Protein AF-A0A3D2TIE6-F1 (afdb_monomer)

Secondary structure (DSSP, 8-state):
-EEEESSS-EEEEEEETTEEEEEEE--S-TT--S--EEEEEEE-TTSS-EEEEEEEB--SSHHHHHHHHHHHHHHHHHTT-S--HHHHHHHHHHHHHHHTTT--B-

Mean predicted aligned error: 5.92 Å

Nearest PDB structures (foldseek):
  3ke6-assembly3_B-2  TM=7.376E-01  e=3.553E+00  Mycobacterium tuberculosis
  3ke6-assembly3_A  TM=7.541E-01  e=7.681E+00  Mycobacterium tuberculosis

Structure (mmCIF, N/CA/C/O backbone):
data_AF-A0A3D2TIE6-F1
#
_entry.id   AF-A0A3D2TIE6-F1
#
loop_
_atom_site.group_PDB
_atom_site.id
_atom_site.type_symbol
_atom_site.label_atom_id
_atom_site.label_alt_id
_atom_site.label_comp_id
_atom_site.label_asym_id
_atom_site.label_entity_id
_atom_site.label_seq_id
_atom_site.pdbx_PDB_ins_code
_atom_site.Cartn_x
_atom_site.Cartn_y
_atom_site.Cartn_z
_atom_site.occupancy
_atom_site.B_iso_or_equiv
_atom_site.auth_seq_id
_atom_site.auth_comp_id
_atom_site.auth_asym_id
_atom_site.auth_atom_id
_atom_site.pdbx_PDB_model_num
ATOM 1 N N . MET A 1 1 ? 0.376 -6.108 12.550 1.00 58.25 1 MET A N 1
ATOM 2 C CA . MET A 1 1 ? 0.693 -5.162 11.459 1.00 58.25 1 MET A CA 1
ATOM 3 C C . MET A 1 1 ? 1.380 -5.962 10.380 1.00 58.25 1 MET A C 1
ATOM 5 O O . MET A 1 1 ? 2.416 -6.547 10.666 1.00 58.25 1 MET A O 1
ATOM 9 N N . GLU A 1 2 ? 0.793 -6.027 9.194 1.00 62.34 2 GLU A N 1
ATOM 10 C CA . GLU A 1 2 ? 1.284 -6.867 8.106 1.00 62.34 2 GLU A CA 1
ATOM 11 C C . GLU A 1 2 ? 1.482 -5.981 6.872 1.00 62.34 2 GLU A C 1
ATOM 13 O O . GLU A 1 2 ? 0.553 -5.363 6.367 1.00 62.34 2 GLU A O 1
ATOM 18 N N . VAL A 1 3 ? 2.729 -5.815 6.432 1.00 58.56 3 VAL A N 1
ATOM 19 C CA . VAL A 1 3 ? 3.049 -4.962 5.280 1.00 58.56 3 VAL A CA 1
ATOM 20 C C . VAL A 1 3 ? 3.669 -5.821 4.205 1.00 58.56 3 VAL A C 1
ATOM 22 O O . VAL A 1 3 ? 4.798 -6.293 4.372 1.00 58.56 3 VAL A O 1
ATOM 25 N N . TRP A 1 4 ? 2.951 -5.981 3.102 1.00 65.31 4 TRP A N 1
ATOM 26 C CA . TRP A 1 4 ? 3.354 -6.795 1.969 1.00 65.31 4 TRP A CA 1
ATOM 27 C C . TRP A 1 4 ? 3.558 -5.909 0.730 1.00 65.31 4 TRP A C 1
ATOM 29 O O . TRP A 1 4 ? 3.200 -4.735 0.716 1.00 65.31 4 TRP A O 1
ATOM 39 N N . GLY A 1 5 ? 4.266 -6.428 -0.265 1.00 60.62 5 GLY A N 1
ATOM 40 C CA . GLY A 1 5 ? 4.637 -5.685 -1.471 1.00 60.62 5 GLY A CA 1
ATOM 41 C C . GLY A 1 5 ? 6.002 -6.110 -2.002 1.00 60.62 5 GLY A C 1
ATOM 42 O O . GLY A 1 5 ? 6.820 -6.665 -1.251 1.00 60.62 5 GLY A O 1
ATOM 43 N N . GLY A 1 6 ? 6.225 -5.853 -3.286 1.00 62.88 6 GLY A N 1
ATOM 44 C CA . GLY A 1 6 ? 7.437 -6.203 -4.024 1.00 62.88 6 GLY A CA 1
ATOM 45 C C . GLY A 1 6 ? 7.147 -7.095 -5.230 1.00 62.88 6 GLY A C 1
ATOM 46 O O . GLY A 1 6 ? 6.022 -7.544 -5.422 1.00 62.88 6 GLY A O 1
ATOM 47 N N . ASN A 1 7 ? 8.184 -7.376 -6.019 1.00 61.78 7 ASN A N 1
ATOM 48 C CA . ASN A 1 7 ? 8.066 -8.168 -7.244 1.00 61.78 7 ASN A CA 1
ATOM 49 C C . ASN A 1 7 ? 7.722 -9.629 -6.926 1.00 61.78 7 ASN A C 1
ATOM 51 O O . ASN A 1 7 ? 8.455 -10.302 -6.197 1.00 61.78 7 ASN A O 1
ATOM 55 N N . GLY A 1 8 ? 6.607 -10.117 -7.470 1.00 70.94 8 GLY A N 1
ATOM 56 C CA . GLY A 1 8 ? 6.239 -11.530 -7.439 1.00 70.94 8 GLY A CA 1
ATOM 57 C C . GLY A 1 8 ? 4.743 -11.767 -7.265 1.00 70.94 8 GLY A C 1
ATOM 58 O O . GLY A 1 8 ? 4.065 -11.043 -6.540 1.00 70.94 8 GLY A O 1
ATOM 59 N N . SER A 1 9 ? 4.248 -12.823 -7.908 1.00 77.94 9 SER A N 1
ATOM 60 C CA . SER A 1 9 ? 2.856 -13.250 -7.780 1.00 77.94 9 SER A CA 1
ATOM 61 C C . SER A 1 9 ? 2.542 -13.668 -6.348 1.00 77.94 9 SER A C 1
ATOM 63 O O . SER A 1 9 ? 3.355 -14.328 -5.695 1.00 77.94 9 SER A O 1
ATOM 65 N N . ARG A 1 10 ? 1.353 -13.310 -5.862 1.00 82.50 10 ARG A N 1
ATOM 66 C CA . ARG A 1 10 ? 0.871 -13.690 -4.536 1.00 82.50 10 ARG A CA 1
ATOM 67 C C . ARG A 1 10 ? -0.610 -13.987 -4.536 1.00 82.50 10 ARG A C 1
ATOM 69 O O . ARG A 1 10 ? -1.390 -13.313 -5.197 1.00 82.50 10 ARG A O 1
ATOM 76 N N . GLU A 1 11 ? -0.963 -14.916 -3.668 1.00 87.75 11 GLU A N 1
ATOM 77 C CA . GLU A 1 11 ? -2.328 -15.207 -3.277 1.00 87.75 11 GLU A CA 1
ATOM 78 C C . GLU A 1 11 ? -2.342 -15.302 -1.753 1.00 87.75 11 GLU A C 1
ATOM 80 O O . GLU A 1 11 ? -1.616 -16.105 -1.168 1.00 87.75 11 GLU A O 1
ATOM 85 N N . ASN A 1 12 ? -3.084 -14.417 -1.095 1.00 86.56 12 ASN A N 1
ATOM 86 C CA . ASN A 1 12 ? -3.194 -14.402 0.358 1.00 86.56 12 ASN A CA 1
ATOM 87 C C . ASN A 1 12 ? -4.639 -14.182 0.783 1.00 86.56 12 ASN A C 1
ATOM 89 O O . ASN A 1 12 ? -5.381 -13.439 0.143 1.00 86.56 12 ASN A O 1
ATOM 93 N N . HIS A 1 13 ? -4.986 -14.765 1.923 1.00 89.81 13 HIS A N 1
ATOM 94 C CA . HIS A 1 13 ? -6.264 -14.584 2.587 1.00 89.81 13 HIS A CA 1
ATOM 95 C C . HIS A 1 13 ? -6.028 -14.103 4.022 1.00 89.81 13 HIS A C 1
ATOM 97 O O . HIS A 1 13 ? -5.237 -14.699 4.757 1.00 89.81 13 HIS A O 1
ATOM 103 N N . PHE A 1 14 ? -6.706 -13.027 4.419 1.00 85.19 14 PHE A N 1
ATOM 104 C CA . PHE A 1 14 ? -6.579 -12.420 5.736 1.00 85.19 14 PHE A CA 1
ATOM 105 C C . PHE A 1 14 ? -7.942 -12.140 6.355 1.00 85.19 14 PHE A C 1
ATOM 107 O O . PHE A 1 14 ? -8.698 -11.305 5.864 1.00 85.19 14 PHE A O 1
ATOM 114 N N . VAL A 1 15 ? -8.154 -12.704 7.540 1.00 87.62 15 VAL A N 1
ATOM 115 C CA . VAL A 1 15 ? -9.298 -12.367 8.386 1.00 87.62 15 VAL A CA 1
ATOM 116 C C . VAL A 1 15 ? -8.910 -11.214 9.304 1.00 87.62 15 VAL A C 1
ATOM 118 O O . VAL A 1 15 ? -7.988 -11.349 10.120 1.00 87.62 15 VAL A O 1
ATOM 121 N N . ARG A 1 16 ? -9.589 -10.070 9.200 1.00 85.50 16 ARG A N 1
ATOM 122 C CA . ARG A 1 16 ? -9.494 -8.929 10.129 1.00 85.50 16 ARG A CA 1
ATOM 123 C C . ARG A 1 16 ? -10.848 -8.712 10.821 1.00 85.50 16 ARG A C 1
ATOM 125 O O . ARG A 1 16 ? -11.872 -9.190 10.339 1.00 85.50 16 ARG A O 1
ATOM 132 N N . PRO A 1 17 ? -10.902 -7.996 11.958 1.00 84.94 17 PRO A N 1
ATOM 133 C CA . PRO A 1 17 ? -12.178 -7.693 12.598 1.00 84.94 17 PRO A CA 1
ATOM 134 C C . PRO A 1 17 ? -13.148 -7.006 11.624 1.00 84.94 17 PRO A C 1
ATOM 136 O O . PRO A 1 17 ? -12.875 -5.910 11.136 1.00 84.94 17 PRO A O 1
ATOM 139 N N . GLY A 1 18 ? -14.263 -7.678 11.331 1.00 86.25 18 GLY A N 1
ATOM 140 C CA . GLY A 1 18 ? -15.333 -7.178 10.464 1.00 86.25 18 GLY A CA 1
ATOM 141 C C . GLY A 1 18 ? -15.040 -7.169 8.961 1.00 86.25 18 GLY A C 1
ATOM 142 O O . GLY A 1 18 ? -15.903 -6.729 8.208 1.00 86.25 18 GLY A O 1
ATOM 143 N N . VAL A 1 19 ? -13.864 -7.624 8.511 1.00 87.44 19 VAL A N 1
ATOM 144 C CA . VAL A 1 19 ? -13.500 -7.638 7.086 1.00 87.44 19 VAL A CA 1
ATOM 145 C C . VAL A 1 19 ? -12.651 -8.858 6.772 1.00 87.44 19 VAL A C 1
ATOM 147 O O . VAL A 1 19 ? -11.640 -9.100 7.431 1.00 87.44 19 VAL A O 1
ATOM 150 N N . ASP A 1 20 ? -13.035 -9.570 5.721 1.00 91.56 20 ASP A N 1
ATOM 151 C CA . ASP A 1 20 ? -12.262 -10.665 5.152 1.00 91.56 20 ASP A CA 1
ATOM 152 C C . ASP A 1 20 ? -11.632 -10.209 3.832 1.00 91.56 20 ASP A C 1
ATOM 154 O O . ASP A 1 20 ? -12.283 -9.524 3.036 1.00 91.56 20 ASP A O 1
ATOM 158 N N . VAL A 1 21 ? -10.343 -10.490 3.637 1.00 88.44 21 VAL A N 1
ATOM 159 C CA . VAL A 1 21 ? -9.543 -9.896 2.556 1.00 88.44 21 VAL A CA 1
ATOM 160 C C . VAL A 1 21 ? -8.827 -10.974 1.766 1.00 88.44 21 VAL A C 1
ATOM 162 O O . VAL A 1 21 ? -8.014 -11.714 2.316 1.00 88.44 21 VAL A O 1
ATOM 165 N N . TRP A 1 22 ? -9.043 -10.983 0.454 1.00 91.81 22 TRP A N 1
ATOM 166 C CA . TRP A 1 22 ? -8.265 -11.770 -0.498 1.00 91.81 22 TRP A CA 1
ATOM 167 C C . TRP A 1 22 ? -7.389 -10.835 -1.322 1.00 91.81 22 TRP A C 1
ATOM 169 O O . TRP A 1 22 ? -7.869 -9.843 -1.868 1.00 91.81 22 TRP A O 1
ATOM 179 N N . ILE A 1 23 ? -6.099 -11.149 -1.406 1.00 86.00 23 ILE A N 1
ATOM 180 C CA . ILE A 1 23 ? -5.138 -10.428 -2.240 1.00 86.00 23 ILE A CA 1
ATOM 181 C C . ILE A 1 23 ? -4.620 -11.402 -3.281 1.00 86.00 23 ILE A C 1
ATOM 183 O O . ILE A 1 23 ? -3.951 -12.370 -2.925 1.00 86.00 23 ILE A O 1
ATOM 187 N N . THR A 1 24 ? -4.902 -11.112 -4.548 1.00 88.06 24 THR A N 1
ATOM 188 C CA . THR A 1 24 ? -4.330 -11.822 -5.693 1.00 88.06 24 THR A CA 1
ATOM 189 C C . THR A 1 24 ? -3.563 -10.816 -6.538 1.00 88.06 24 THR A C 1
ATOM 191 O O . THR A 1 24 ? -4.137 -9.826 -6.981 1.00 88.06 24 THR A O 1
ATOM 194 N N . SER A 1 25 ? -2.271 -11.051 -6.735 1.00 82.75 25 SER A N 1
ATOM 195 C CA . SER A 1 25 ? -1.425 -10.297 -7.664 1.00 82.75 25 SER A CA 1
ATOM 196 C C . SER A 1 25 ? -0.652 -11.298 -8.511 1.00 82.75 25 SER A C 1
ATOM 198 O O . SER A 1 25 ? -0.184 -12.324 -8.009 1.00 82.75 25 SER A O 1
ATOM 200 N N . GLN A 1 26 ? -0.545 -11.020 -9.804 1.00 83.00 26 GLN A N 1
ATOM 201 C CA . GLN A 1 26 ? 0.151 -11.866 -10.759 1.00 83.00 26 GLN A CA 1
ATOM 202 C C . GLN A 1 26 ? 1.240 -11.037 -11.429 1.00 83.00 26 GLN A C 1
ATOM 204 O O . GLN A 1 26 ? 0.952 -10.126 -12.199 1.00 83.00 26 GLN A O 1
ATOM 209 N N . ALA A 1 27 ? 2.499 -11.361 -11.141 1.00 76.62 27 ALA A N 1
ATOM 210 C CA . ALA A 1 27 ? 3.619 -10.721 -11.810 1.00 76.62 27 ALA A CA 1
ATOM 211 C C . ALA A 1 27 ? 3.723 -11.239 -13.251 1.00 76.62 27 ALA A C 1
ATOM 213 O O . ALA A 1 27 ? 3.702 -12.450 -13.477 1.00 76.62 27 ALA A O 1
ATOM 214 N N .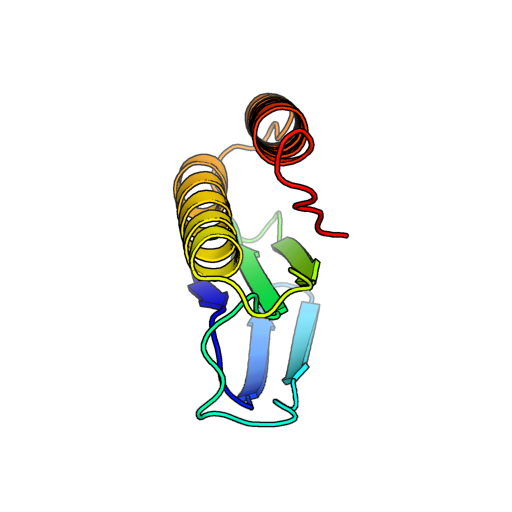 VAL A 1 28 ? 3.868 -10.321 -14.210 1.00 72.75 28 VAL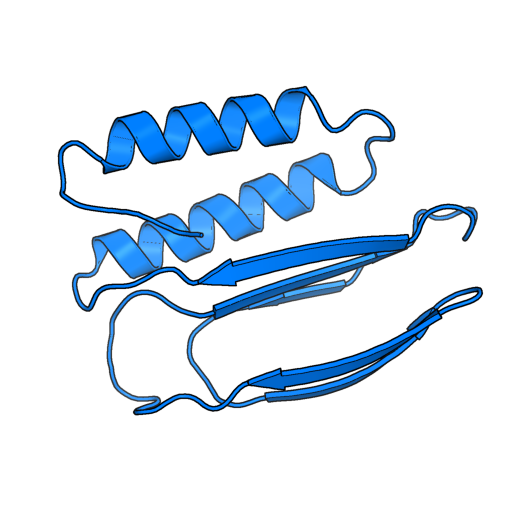 A N 1
ATOM 215 C CA . VAL A 1 28 ? 4.083 -10.661 -15.627 1.00 72.75 28 VAL A CA 1
ATOM 216 C C . VAL A 1 28 ? 5.438 -11.352 -15.823 1.00 72.75 28 VAL A C 1
ATOM 218 O O . VAL A 1 28 ? 5.529 -12.317 -16.575 1.00 72.75 28 VAL A O 1
ATOM 221 N N . ASP A 1 29 ? 6.473 -10.903 -15.107 1.00 72.38 29 ASP A N 1
ATOM 222 C CA . ASP A 1 29 ? 7.782 -11.557 -15.046 1.00 72.38 29 ASP A CA 1
ATOM 223 C C . ASP A 1 29 ? 8.438 -11.275 -13.685 1.00 72.38 29 ASP A C 1
ATOM 225 O O . ASP A 1 29 ? 8.659 -10.125 -13.301 1.00 72.38 29 ASP A O 1
ATOM 229 N N . CYS A 1 30 ? 8.736 -12.332 -12.933 1.00 64.06 30 CYS A N 1
ATOM 230 C CA . CYS A 1 30 ? 9.368 -12.249 -11.618 1.00 64.06 30 CYS A CA 1
ATOM 231 C C . CYS A 1 30 ? 10.868 -11.911 -11.671 1.00 64.06 30 CYS A C 1
ATOM 233 O O . CYS A 1 30 ? 11.438 -11.569 -10.635 1.00 64.06 30 CYS A O 1
ATOM 235 N N . ASN A 1 31 ? 11.493 -11.968 -12.852 1.00 65.00 31 ASN A N 1
ATOM 236 C CA . ASN A 1 31 ? 12.895 -11.607 -13.064 1.00 65.00 31 ASN A CA 1
ATOM 237 C C . ASN A 1 31 ? 13.085 -10.151 -13.513 1.00 65.00 31 ASN A C 1
ATOM 239 O O . ASN A 1 31 ? 14.219 -9.665 -13.537 1.00 65.00 31 ASN A O 1
ATOM 243 N N . LEU A 1 32 ? 12.006 -9.437 -13.857 1.00 63.00 32 LEU A N 1
ATOM 244 C CA . LEU A 1 32 ? 12.104 -8.024 -14.206 1.00 63.00 32 LEU A CA 1
ATOM 245 C C . LEU A 1 32 ? 12.434 -7.197 -12.959 1.00 63.00 32 LEU A C 1
ATOM 247 O O . LEU A 1 32 ? 11.725 -7.191 -11.950 1.00 63.00 32 LEU A O 1
ATOM 251 N N . SER A 1 33 ? 13.545 -6.470 -13.048 1.00 62.66 33 SER A N 1
ATOM 252 C CA . SER A 1 33 ? 13.832 -5.363 -12.139 1.00 62.66 33 SER A CA 1
ATOM 253 C C . SER A 1 33 ? 12.931 -4.187 -12.511 1.00 62.66 33 SER A C 1
ATOM 255 O O . SER A 1 33 ? 12.726 -3.922 -13.694 1.00 62.66 33 SER A O 1
ATOM 257 N N . GLY A 1 34 ? 12.360 -3.507 -11.519 1.00 70.44 34 GLY A N 1
ATOM 258 C CA . GLY A 1 34 ? 11.413 -2.426 -11.773 1.00 70.44 34 GLY A CA 1
ATOM 259 C C . GLY A 1 34 ? 10.467 -2.142 -10.615 1.00 70.44 34 GLY A C 1
ATOM 260 O O . GLY A 1 34 ? 10.691 -2.568 -9.479 1.00 70.44 34 GLY A O 1
ATOM 261 N N . GLY A 1 35 ? 9.440 -1.364 -10.917 1.00 67.56 35 GLY A N 1
ATOM 262 C CA . GLY A 1 35 ? 8.301 -1.109 -10.064 1.00 67.56 35 GLY A CA 1
ATOM 263 C C . GLY A 1 35 ? 7.412 -2.340 -9.919 1.00 67.56 35 GLY A C 1
ATOM 264 O O . GLY A 1 35 ? 7.527 -3.316 -10.661 1.00 67.56 35 GLY A O 1
ATOM 265 N N . SER A 1 36 ? 6.595 -2.302 -8.877 1.00 75.69 36 SER A N 1
ATOM 266 C CA . SER A 1 36 ? 5.887 -3.454 -8.345 1.00 75.69 36 SER A CA 1
ATOM 267 C C . SER A 1 36 ? 4.551 -3.035 -7.770 1.00 75.69 36 SER A C 1
ATOM 269 O O . SER A 1 36 ? 4.457 -1.943 -7.199 1.00 75.69 36 SER A O 1
ATOM 271 N N . A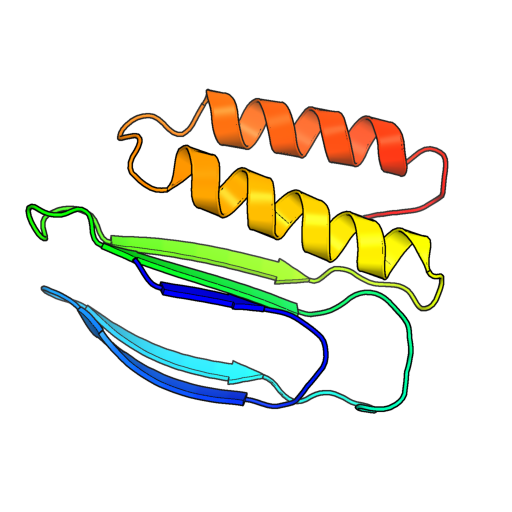SP A 1 37 ? 3.595 -3.953 -7.757 1.00 79.00 37 ASP A N 1
ATOM 272 C CA . ASP A 1 37 ? 2.415 -3.804 -6.919 1.00 79.00 37 ASP A CA 1
ATOM 273 C C . ASP A 1 37 ? 2.815 -3.798 -5.437 1.00 79.00 37 ASP A C 1
ATOM 275 O O . ASP A 1 37 ? 3.572 -4.641 -4.933 1.00 79.00 37 ASP A O 1
ATOM 279 N N . LEU A 1 38 ? 2.266 -2.837 -4.707 1.00 80.00 38 LEU A N 1
ATOM 280 C CA . LEU A 1 38 ? 2.3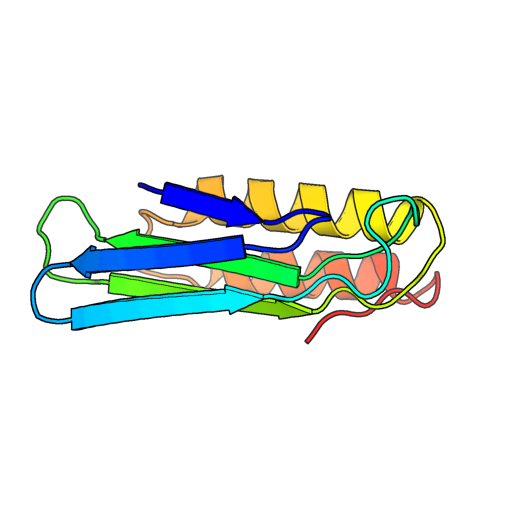33 -2.754 -3.260 1.00 80.00 38 LEU A CA 1
ATOM 281 C C . LEU A 1 38 ? 0.930 -2.916 -2.697 1.00 80.00 38 LEU A C 1
ATOM 283 O O . LEU A 1 38 ? -0.006 -2.256 -3.133 1.00 80.00 38 LEU A O 1
ATOM 287 N N . TYR A 1 39 ? 0.794 -3.756 -1.677 1.00 84.31 39 TYR A N 1
ATOM 288 C CA . TYR A 1 39 ? -0.472 -3.961 -0.983 1.00 84.31 39 TYR A CA 1
ATOM 289 C C . TYR A 1 39 ? -0.230 -4.015 0.5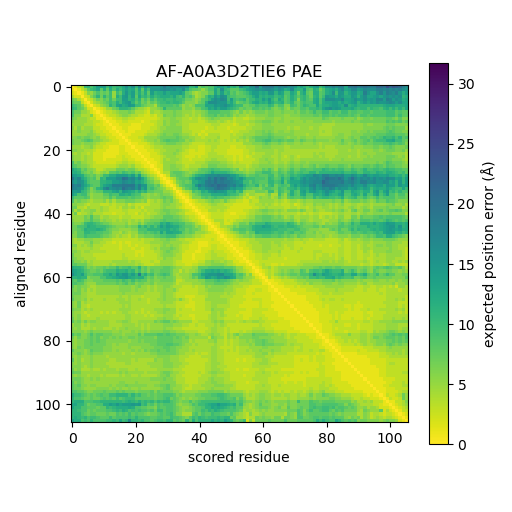20 1.00 84.31 39 TYR A C 1
ATOM 291 O O . TYR A 1 39 ? 0.429 -4.901 1.070 1.00 84.31 39 TYR A O 1
ATOM 299 N N . LEU A 1 40 ? -0.793 -3.033 1.206 1.00 78.69 40 LEU A N 1
ATOM 300 C CA . LEU A 1 40 ? -0.723 -2.878 2.644 1.00 78.69 40 LEU A CA 1
ATOM 301 C C . LEU A 1 40 ? -2.063 -3.261 3.257 1.00 78.69 40 LEU A C 1
ATOM 303 O O . LEU A 1 40 ? -3.093 -2.715 2.870 1.00 78.69 40 LEU A O 1
ATOM 307 N N . LEU A 1 41 ? -2.028 -4.112 4.282 1.00 83.12 41 LEU A N 1
ATOM 308 C CA . LEU A 1 41 ? -3.190 -4.427 5.102 1.00 83.12 41 LEU A CA 1
ATOM 309 C C . LEU A 1 41 ? -2.816 -4.362 6.581 1.00 83.12 41 LEU A C 1
ATOM 311 O O . LEU A 1 41 ? -2.039 -5.163 7.092 1.00 83.12 41 LEU A O 1
ATOM 315 N N . SER A 1 42 ? -3.416 -3.440 7.323 1.00 79.69 42 SER A N 1
ATOM 316 C CA . SER A 1 42 ? -3.197 -3.373 8.765 1.00 79.69 42 SER A CA 1
ATOM 317 C C . SER A 1 42 ? -4.483 -3.142 9.520 1.00 79.69 42 SER A C 1
ATOM 319 O O . SER A 1 42 ? -5.368 -2.437 9.052 1.00 79.69 42 SER A O 1
ATOM 321 N N . SER A 1 43 ? -4.544 -3.662 10.738 1.00 80.19 43 SER A N 1
ATOM 322 C CA . SER A 1 43 ? -5.570 -3.299 11.706 1.00 80.19 43 SER A CA 1
ATOM 323 C C . SER A 1 43 ? -4.899 -2.660 12.910 1.00 80.19 43 SER A C 1
ATOM 325 O O . SER A 1 43 ? -3.839 -3.111 13.355 1.00 80.19 43 SER A O 1
ATOM 327 N N . CYS A 1 44 ? -5.499 -1.589 13.429 1.00 76.88 44 CYS A N 1
ATOM 328 C CA . CYS A 1 44 ? -5.044 -1.008 14.685 1.00 76.88 44 CYS A CA 1
ATOM 329 C C . CYS A 1 44 ? -5.174 -2.034 15.823 1.00 76.88 44 CYS A C 1
ATOM 331 O O . CYS A 1 44 ? -5.988 -2.955 15.754 1.00 76.88 44 CYS A O 1
ATOM 333 N N . SER A 1 45 ? -4.403 -1.856 16.896 1.00 70.38 45 SER A N 1
ATOM 334 C CA . SER A 1 45 ? -4.398 -2.776 18.044 1.00 70.38 45 SER A CA 1
ATOM 335 C C . SER A 1 45 ? -5.769 -2.955 18.704 1.00 70.38 45 SER A C 1
ATOM 337 O O . SER A 1 45 ? -6.033 -4.004 19.278 1.00 70.38 45 SER A O 1
ATOM 339 N N . SER A 1 46 ? -6.657 -1.962 18.602 1.00 76.50 46 SER A N 1
ATOM 340 C CA . SER A 1 46 ? -8.029 -2.047 19.115 1.00 76.50 46 SER A CA 1
ATOM 341 C C . SER A 1 46 ? -9.005 -2.764 18.177 1.00 76.50 46 SER A C 1
ATOM 343 O O . SER A 1 46 ? -10.172 -2.904 18.529 1.00 76.50 46 SER A O 1
ATOM 345 N N . GLY A 1 47 ? -8.572 -3.170 16.977 1.00 76.75 47 GLY A N 1
ATOM 346 C CA . GLY A 1 47 ? -9.408 -3.843 15.978 1.00 76.75 47 GLY A CA 1
ATOM 347 C C . GLY A 1 47 ? -10.498 -2.967 15.351 1.00 76.75 47 GLY A C 1
ATOM 348 O O . GLY A 1 47 ? -11.301 -3.463 14.575 1.00 76.75 47 GLY A O 1
ATOM 349 N N . ARG A 1 48 ? -10.545 -1.667 15.670 1.00 83.94 48 ARG A N 1
ATOM 350 C CA . ARG A 1 48 ? -11.612 -0.746 15.229 1.00 83.94 48 ARG A CA 1
ATOM 351 C C . ARG A 1 48 ? -11.394 -0.159 13.841 1.00 83.94 48 ARG A C 1
ATOM 353 O O . ARG A 1 48 ? -12.328 0.350 13.238 1.00 83.94 48 ARG A O 1
ATOM 360 N N . ILE A 1 49 ? -10.147 -0.138 13.383 1.00 84.50 49 ILE A N 1
ATOM 361 C CA . ILE A 1 49 ? -9.759 0.487 12.122 1.00 84.50 49 ILE A CA 1
ATOM 362 C C . ILE A 1 49 ? -8.888 -0.502 11.368 1.00 84.50 49 ILE A C 1
ATOM 364 O O . ILE A 1 49 ? -7.767 -0.789 11.796 1.00 84.50 49 ILE A O 1
ATOM 368 N N . THR A 1 50 ? -9.400 -0.967 10.236 1.00 85.31 50 THR A N 1
ATOM 369 C CA . THR A 1 50 ? -8.626 -1.672 9.216 1.00 85.31 50 THR A CA 1
ATOM 370 C C . THR A 1 50 ? -8.258 -0.671 8.126 1.00 85.31 50 THR A C 1
ATOM 372 O O . THR A 1 50 ? -9.094 0.109 7.679 1.00 85.31 50 THR A O 1
ATOM 375 N N . ARG A 1 51 ? -6.982 -0.644 7.748 1.00 84.44 51 ARG A N 1
ATOM 376 C CA . ARG A 1 51 ? -6.410 0.227 6.722 1.00 84.44 51 ARG A CA 1
ATOM 377 C C . ARG A 1 51 ? -5.877 -0.636 5.598 1.00 84.44 51 ARG A C 1
ATOM 379 O O . ARG A 1 51 ? -5.130 -1.582 5.855 1.00 84.44 51 ARG A O 1
ATOM 386 N N . MET A 1 52 ? -6.247 -0.263 4.383 1.00 84.50 52 MET A N 1
ATOM 387 C CA . MET A 1 52 ? -5.778 -0.884 3.157 1.00 84.50 52 MET A CA 1
ATOM 388 C C . MET A 1 52 ? -5.169 0.190 2.269 1.00 84.50 52 MET A C 1
ATOM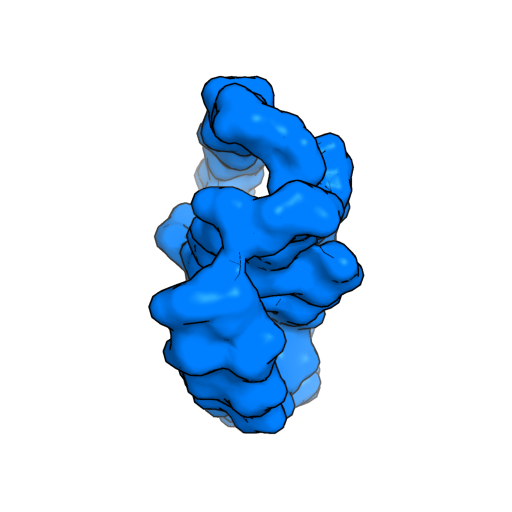 390 O O . MET A 1 52 ? -5.696 1.299 2.201 1.00 84.50 52 MET A O 1
ATOM 394 N N . MET A 1 53 ? -4.066 -0.137 1.612 1.00 81.81 53 MET A N 1
ATOM 395 C CA . MET A 1 53 ? -3.525 0.659 0.517 1.00 81.81 53 MET A CA 1
ATOM 396 C C . MET A 1 53 ? -3.066 -0.293 -0.573 1.00 81.81 53 MET A C 1
ATOM 398 O O . MET A 1 53 ? -2.448 -1.314 -0.281 1.00 81.81 53 MET A O 1
ATOM 402 N N . VAL A 1 54 ? -3.370 0.069 -1.808 1.00 85.31 54 VAL A N 1
ATOM 403 C CA . VAL A 1 54 ? -2.861 -0.576 -3.010 1.00 85.31 54 VAL A CA 1
ATOM 404 C C . VAL A 1 54 ? -2.133 0.511 -3.779 1.00 85.31 54 VAL A C 1
ATOM 406 O O . VAL A 1 54 ? -2.637 1.630 -3.835 1.00 85.31 54 VAL A O 1
ATOM 409 N N . ALA A 1 55 ? -0.938 0.208 -4.271 1.00 83.56 55 ALA A N 1
ATOM 410 C CA . ALA A 1 55 ? -0.225 1.098 -5.167 1.00 83.56 55 ALA A CA 1
ATOM 411 C C . ALA A 1 55 ? 0.405 0.307 -6.306 1.00 83.56 55 ALA A C 1
ATOM 413 O O . ALA A 1 55 ? 1.079 -0.693 -6.059 1.00 83.56 55 ALA A O 1
ATOM 414 N N . GLU A 1 56 ? 0.218 0.782 -7.528 1.00 82.19 56 GLU A N 1
ATOM 415 C CA . GLU A 1 56 ? 0.883 0.249 -8.715 1.00 82.19 56 GLU A CA 1
ATOM 416 C C . GLU A 1 56 ? 2.053 1.167 -9.066 1.00 82.19 56 GLU A C 1
ATOM 418 O O . GLU A 1 56 ? 1.856 2.327 -9.425 1.00 82.19 56 GLU A O 1
ATOM 423 N N . VAL A 1 57 ? 3.286 0.676 -8.923 1.00 81.56 57 VAL A N 1
ATOM 424 C CA . VAL A 1 57 ? 4.480 1.428 -9.328 1.00 81.56 57 VAL A CA 1
ATOM 425 C C . VAL A 1 57 ? 4.897 0.950 -10.715 1.00 81.56 57 VAL A C 1
ATOM 427 O O . VAL A 1 57 ? 5.465 -0.130 -10.855 1.00 81.56 57 VAL A O 1
ATOM 430 N N . CYS A 1 58 ? 4.643 1.750 -11.747 1.00 77.25 58 CYS A N 1
ATOM 431 C CA . CYS A 1 58 ? 4.900 1.356 -13.134 1.00 77.25 58 CYS A CA 1
ATOM 432 C C . CYS A 1 58 ? 6.305 1.753 -13.584 1.00 77.25 58 CYS A C 1
ATOM 434 O O . CYS A 1 58 ? 6.607 2.938 -13.621 1.00 77.25 58 CYS A O 1
ATOM 436 N N . GLY A 1 59 ? 7.133 0.800 -14.019 1.00 74.75 59 GLY A N 1
ATOM 437 C CA . GLY A 1 59 ? 8.389 1.093 -14.722 1.00 74.75 59 GLY A CA 1
ATOM 438 C C . GLY A 1 59 ? 9.473 0.043 -14.501 1.00 74.75 59 GLY A C 1
ATOM 439 O O . GLY A 1 59 ? 9.408 -0.732 -13.562 1.00 74.75 59 GLY A O 1
ATOM 440 N N . GLN A 1 60 ? 10.482 -0.011 -15.370 1.00 70.69 60 GLN A N 1
ATOM 441 C CA . GLN A 1 60 ? 11.503 -1.082 -15.359 1.00 70.69 60 GLN A CA 1
ATOM 442 C C . GLN A 1 60 ? 12.876 -0.620 -14.850 1.00 70.69 60 GLN A C 1
ATOM 444 O O . GLN A 1 60 ? 13.806 -1.404 -14.688 1.00 70.69 60 GLN A O 1
ATOM 449 N N . LEU A 1 61 ? 13.036 0.679 -14.604 1.00 73.62 61 LEU A N 1
ATOM 450 C CA . LEU A 1 61 ? 14.305 1.236 -14.147 1.00 73.62 61 LEU A CA 1
ATOM 451 C C . LEU A 1 61 ? 14.484 1.062 -12.623 1.00 73.62 61 LEU A C 1
ATOM 453 O O . LEU A 1 61 ? 13.503 1.058 -11.874 1.00 73.62 61 LEU A O 1
ATOM 457 N N . PRO A 1 62 ? 15.730 0.992 -12.115 1.00 77.50 62 PRO A N 1
ATOM 458 C CA . PRO A 1 62 ? 15.998 0.762 -10.689 1.00 77.50 62 PRO A CA 1
ATOM 459 C C . PRO A 1 62 ? 15.367 1.785 -9.730 1.00 77.50 62 PRO A C 1
ATOM 461 O O . PRO A 1 62 ? 15.093 1.474 -8.569 1.00 77.50 62 PRO A O 1
ATOM 464 N N . HIS A 1 63 ? 15.111 3.012 -10.192 1.00 79.62 63 HIS A N 1
ATOM 465 C CA . HIS A 1 63 ? 14.466 4.039 -9.374 1.00 79.62 63 HIS A CA 1
ATOM 466 C C . HIS A 1 63 ? 13.001 3.711 -9.035 1.00 79.62 63 HIS A C 1
ATOM 468 O O . HIS A 1 63 ? 12.537 4.109 -7.969 1.00 79.62 63 HIS A O 1
ATOM 474 N N . TYR A 1 64 ? 12.300 2.915 -9.852 1.00 81.88 64 TYR A N 1
ATOM 475 C CA . TYR A 1 64 ? 10.943 2.448 -9.541 1.00 81.88 64 TYR A CA 1
ATOM 476 C C . TYR A 1 64 ? 10.941 1.413 -8.412 1.00 81.88 64 TYR A C 1
ATOM 478 O O . TYR A 1 64 ? 10.086 1.448 -7.523 1.00 81.88 64 TYR A O 1
ATOM 486 N N . THR A 1 65 ? 11.949 0.537 -8.374 1.00 80.94 65 THR A N 1
ATOM 487 C CA . THR A 1 65 ? 12.163 -0.368 -7.238 1.00 80.94 65 THR A CA 1
ATOM 488 C C . THR A 1 65 ? 12.415 0.431 -5.959 1.00 80.94 65 THR A C 1
ATOM 490 O O . THR A 1 65 ? 11.804 0.159 -4.926 1.00 80.94 65 THR A O 1
ATOM 493 N N . LYS A 1 66 ? 13.267 1.463 -6.027 1.00 83.31 66 LYS A N 1
ATOM 494 C CA . LYS A 1 66 ? 13.541 2.353 -4.889 1.00 83.31 66 LYS A CA 1
ATOM 495 C C . LYS A 1 66 ? 12.274 3.059 -4.394 1.00 83.31 66 LYS A C 1
ATOM 497 O O . LYS A 1 66 ? 12.011 3.017 -3.195 1.00 83.31 66 LYS A O 1
ATOM 502 N N . LEU A 1 67 ? 11.473 3.635 -5.293 1.00 84.00 67 LEU A N 1
ATOM 503 C CA . LEU A 1 67 ? 10.191 4.257 -4.946 1.00 84.00 67 LEU A CA 1
ATOM 504 C C . LEU A 1 67 ? 9.264 3.257 -4.241 1.00 84.00 67 LEU A C 1
ATOM 506 O O . LEU A 1 67 ? 8.685 3.574 -3.204 1.00 84.00 67 LEU A O 1
ATOM 510 N N . SER A 1 68 ? 9.194 2.022 -4.743 1.00 81.75 68 SER A N 1
ATOM 511 C CA . SER A 1 68 ? 8.379 0.963 -4.140 1.00 81.75 68 SER A CA 1
ATOM 512 C C . SER A 1 68 ? 8.808 0.654 -2.695 1.00 81.75 68 SER A C 1
ATOM 514 O O . SER A 1 68 ? 7.973 0.520 -1.796 1.00 81.75 68 SER A O 1
ATOM 516 N N . TYR A 1 69 ? 10.120 0.599 -2.438 1.00 84.19 69 TYR A N 1
ATOM 517 C CA . TYR A 1 69 ? 10.667 0.435 -1.087 1.00 84.19 69 TYR A CA 1
ATOM 518 C C . TYR A 1 69 ? 10.383 1.640 -0.181 1.00 84.19 69 TYR A C 1
ATOM 520 O O . TYR A 1 69 ? 9.958 1.458 0.960 1.00 84.19 69 TYR A O 1
ATOM 528 N N . GLU A 1 70 ? 10.587 2.864 -0.669 1.00 86.00 70 GLU A N 1
ATOM 529 C CA . GLU A 1 70 ? 10.361 4.085 0.111 1.00 86.00 70 GLU A CA 1
ATOM 530 C C . GLU A 1 70 ? 8.889 4.255 0.503 1.00 86.00 70 GLU A C 1
ATOM 532 O O . GLU A 1 70 ? 8.593 4.554 1.664 1.00 86.00 70 GLU A O 1
ATOM 537 N N . LEU A 1 71 ? 7.960 3.985 -0.420 1.00 85.06 71 LEU A N 1
ATOM 538 C CA . LEU A 1 71 ? 6.525 3.959 -0.131 1.00 85.06 71 LEU A CA 1
ATOM 539 C C . LEU A 1 71 ? 6.203 2.923 0.947 1.00 85.06 71 LEU A C 1
ATOM 541 O O . LEU A 1 71 ? 5.470 3.215 1.893 1.00 85.06 71 LEU A O 1
ATOM 545 N N . ARG A 1 72 ? 6.789 1.725 0.853 1.00 83.56 72 ARG A N 1
ATOM 546 C CA . ARG A 1 72 ? 6.595 0.666 1.849 1.00 83.56 72 ARG A CA 1
ATOM 547 C C . ARG A 1 72 ? 7.067 1.069 3.243 1.00 83.56 72 ARG A C 1
ATOM 549 O O . ARG A 1 72 ? 6.380 0.774 4.224 1.00 83.56 72 ARG A O 1
ATOM 556 N N . GLU A 1 73 ? 8.203 1.745 3.352 1.00 86.75 73 GLU A N 1
ATOM 557 C CA . GLU A 1 73 ? 8.711 2.222 4.641 1.00 86.75 73 GLU A CA 1
ATOM 558 C C . GLU A 1 73 ? 7.877 3.381 5.198 1.00 86.75 73 GLU A C 1
ATOM 560 O O . GLU A 1 73 ? 7.499 3.353 6.372 1.00 86.75 73 GLU A O 1
ATOM 565 N N . LEU A 1 74 ? 7.486 4.346 4.358 1.00 86.69 74 LEU A N 1
ATOM 566 C CA . LEU A 1 74 ? 6.562 5.416 4.751 1.00 86.69 74 LEU A CA 1
ATOM 567 C C . LEU A 1 74 ? 5.236 4.860 5.275 1.00 86.69 74 LEU A C 1
ATOM 569 O O . LEU A 1 74 ? 4.715 5.338 6.287 1.00 86.69 74 LEU A O 1
ATOM 573 N N . MET A 1 75 ? 4.718 3.817 4.627 1.00 80.25 75 MET A N 1
ATOM 574 C CA . MET A 1 75 ? 3.524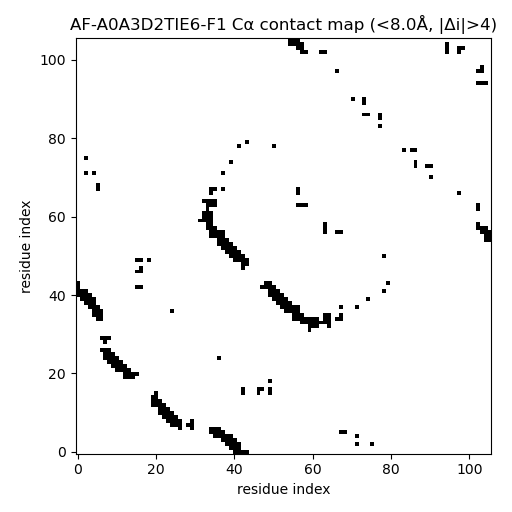 3.102 5.066 1.00 80.25 75 MET A CA 1
ATOM 575 C C . MET A 1 75 ? 3.712 2.505 6.460 1.00 80.25 75 MET A C 1
ATOM 577 O O . MET A 1 75 ? 2.931 2.807 7.363 1.00 80.25 75 MET A O 1
ATOM 581 N N . LYS A 1 76 ? 4.772 1.713 6.680 1.00 82.12 76 LYS A N 1
ATOM 582 C CA . LYS A 1 76 ? 5.068 1.106 7.993 1.00 82.12 76 LYS A CA 1
ATOM 583 C C . LYS A 1 76 ? 5.160 2.141 9.113 1.00 82.12 76 LYS A C 1
ATOM 585 O O . LYS A 1 76 ? 4.677 1.888 10.213 1.00 82.12 76 LYS A O 1
ATOM 590 N N . GLN A 1 77 ? 5.743 3.305 8.837 1.00 85.94 77 GLN A N 1
ATOM 591 C CA . GLN A 1 77 ? 5.912 4.368 9.830 1.00 85.94 77 GLN A CA 1
ATOM 592 C C . GLN A 1 77 ? 4.593 5.046 10.227 1.00 85.94 77 GLN A C 1
ATOM 594 O O . GLN A 1 77 ? 4.479 5.549 11.343 1.00 85.94 77 GLN A O 1
ATOM 599 N N . ASN A 1 78 ? 3.588 5.063 9.344 1.00 82.00 78 ASN A N 1
ATOM 600 C CA . ASN A 1 78 ? 2.340 5.804 9.564 1.00 82.00 78 ASN A CA 1
ATOM 601 C C . ASN A 1 78 ? 1.108 4.919 9.814 1.00 82.00 78 ASN A C 1
ATOM 603 O O . ASN A 1 78 ? 0.031 5.419 10.141 1.00 82.00 78 ASN A O 1
ATOM 607 N N . ILE A 1 79 ? 1.237 3.601 9.692 1.00 76.75 79 ILE A N 1
ATOM 608 C CA . ILE A 1 79 ? 0.103 2.667 9.684 1.00 76.75 79 ILE A CA 1
ATOM 609 C C . ILE A 1 79 ? -0.696 2.596 10.996 1.00 76.75 79 ILE A C 1
ATOM 611 O O . ILE A 1 79 ? -1.890 2.275 10.986 1.00 76.75 79 ILE A O 1
ATOM 615 N N . ASN A 1 80 ? -0.067 2.930 12.125 1.00 76.25 80 ASN A N 1
ATOM 616 C CA . ASN A 1 80 ? -0.718 2.985 13.439 1.00 76.25 80 ASN A CA 1
ATOM 617 C C . ASN A 1 80 ? -1.245 4.380 13.801 1.00 76.25 80 ASN A C 1
ATOM 619 O O . ASN A 1 80 ? -1.900 4.544 14.830 1.00 76.25 80 ASN A O 1
ATOM 623 N N . THR A 1 81 ? -1.021 5.381 12.954 1.00 81.69 81 THR A N 1
ATOM 624 C CA . THR A 1 81 ? -1.476 6.748 13.196 1.00 81.69 81 THR A CA 1
ATOM 625 C C . THR A 1 81 ? -2.951 6.874 12.808 1.00 81.69 81 THR A C 1
ATOM 627 O O . THR A 1 81 ? -3.362 6.464 11.723 1.00 81.69 81 THR A O 1
ATOM 630 N N . ILE A 1 82 ? -3.799 7.428 13.683 1.00 82.50 82 ILE A N 1
ATOM 631 C CA . ILE A 1 82 ? -5.231 7.594 13.361 1.00 82.50 82 ILE A CA 1
ATOM 632 C C . ILE A 1 82 ? -5.408 8.570 12.197 1.00 82.50 82 ILE A C 1
ATOM 634 O O . ILE A 1 82 ? -6.137 8.279 11.251 1.00 82.50 82 ILE A O 1
ATOM 638 N N . ARG A 1 83 ? -4.706 9.704 12.253 1.00 86.50 83 ARG A N 1
ATOM 639 C CA . ARG A 1 83 ? -4.709 10.718 11.198 1.00 86.50 83 ARG A CA 1
ATOM 640 C C . ARG A 1 83 ? -3.628 10.394 10.171 1.00 86.50 83 ARG A C 1
ATOM 642 O O . ARG A 1 83 ? -2.457 10.312 10.522 1.00 86.50 83 ARG A O 1
ATOM 649 N N . GLN A 1 84 ? -4.029 10.269 8.910 1.00 85.31 84 GLN A N 1
ATOM 650 C CA . GLN A 1 84 ? -3.141 9.922 7.793 1.00 85.31 84 GLN A CA 1
ATOM 651 C C . GLN A 1 84 ? -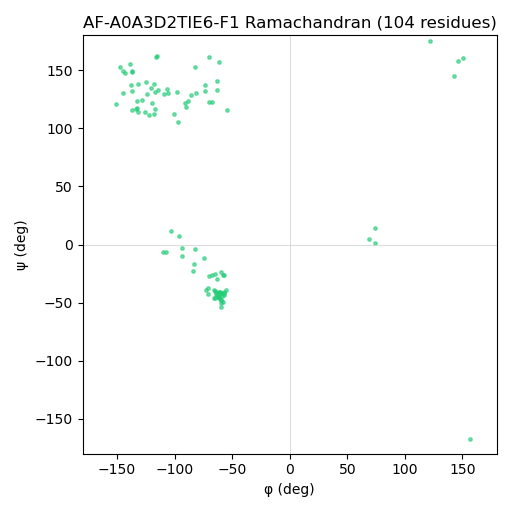2.636 11.144 7.006 1.00 85.31 84 GLN A C 1
ATOM 653 O O . GLN A 1 84 ? -1.960 10.989 6.000 1.00 85.31 84 GLN A O 1
ATOM 658 N N . ALA A 1 85 ? -2.902 12.372 7.467 1.00 90.31 85 ALA A N 1
ATOM 659 C CA . ALA A 1 85 ? -2.495 13.589 6.755 1.00 90.31 85 ALA A CA 1
ATOM 660 C C . ALA A 1 85 ? -0.976 13.663 6.509 1.00 90.31 85 ALA A C 1
ATOM 662 O O . ALA A 1 85 ? -0.547 13.991 5.408 1.00 90.31 85 ALA A O 1
ATOM 663 N N . ARG A 1 86 ? -0.163 13.290 7.510 1.00 89.00 86 ARG A N 1
ATOM 664 C CA . ARG A 1 86 ? 1.301 13.234 7.367 1.00 89.00 86 ARG A CA 1
ATOM 665 C C . ARG A 1 86 ? 1.718 12.225 6.301 1.00 89.00 86 ARG A C 1
ATOM 667 O O . ARG A 1 86 ? 2.555 12.537 5.470 1.00 89.00 86 ARG A O 1
ATOM 674 N N . PHE A 1 87 ? 1.117 11.041 6.326 1.00 87.12 87 PHE A N 1
ATOM 675 C CA . PHE A 1 87 ? 1.389 9.987 5.358 1.00 87.12 87 PHE A CA 1
ATOM 676 C C . PHE A 1 87 ? 1.081 10.434 3.925 1.00 87.12 87 PHE A C 1
ATOM 678 O O . PHE A 1 87 ? 1.945 10.345 3.061 1.00 87.12 87 PHE A O 1
ATOM 685 N N . VAL A 1 88 ? -0.110 10.996 3.701 1.00 88.56 88 VAL A N 1
ATOM 686 C CA . VAL A 1 88 ? -0.543 11.487 2.384 1.00 88.56 88 VAL A CA 1
ATOM 687 C C . VAL A 1 88 ? 0.343 12.634 1.892 1.00 88.56 88 VAL A C 1
ATOM 689 O O . VAL A 1 88 ? 0.750 12.642 0.731 1.00 88.56 88 VAL A O 1
ATOM 692 N N . SER A 1 89 ? 0.684 13.582 2.770 1.00 91.75 89 SER A N 1
ATOM 693 C CA . SER A 1 89 ? 1.585 14.689 2.429 1.00 91.75 89 SER A CA 1
ATOM 694 C C . SER A 1 89 ? 2.972 14.189 2.035 1.00 91.75 89 SER A C 1
ATOM 696 O O . SER A 1 89 ? 3.565 14.702 1.090 1.00 91.75 89 SER A O 1
ATOM 698 N N . GLU A 1 90 ? 3.489 13.188 2.745 1.00 90.88 90 GLU A N 1
ATOM 699 C CA . GLU A 1 90 ? 4.825 12.660 2.498 1.00 90.88 90 GLU A CA 1
ATOM 700 C C . GLU A 1 90 ? 4.879 11.835 1.210 1.00 90.88 90 GLU A C 1
ATOM 702 O O . GLU A 1 90 ? 5.819 11.989 0.436 1.00 90.88 90 GLU A O 1
ATOM 707 N N . ILE A 1 91 ? 3.838 11.045 0.917 1.00 88.38 91 ILE A N 1
ATOM 708 C CA . ILE A 1 91 ? 3.671 10.396 -0.393 1.00 88.38 91 ILE A CA 1
ATOM 709 C C . ILE A 1 91 ? 3.644 11.436 -1.511 1.00 88.38 91 ILE A C 1
ATOM 711 O O . ILE A 1 91 ? 4.382 11.308 -2.484 1.00 88.38 91 ILE A O 1
ATOM 715 N N . SER A 1 92 ? 2.833 12.485 -1.356 1.00 89.12 92 SER A N 1
ATOM 716 C CA . SER A 1 92 ? 2.693 13.530 -2.376 1.00 89.12 92 SER A CA 1
ATOM 717 C C . SER A 1 92 ? 4.033 14.214 -2.658 1.00 89.12 92 SER A C 1
ATOM 719 O O . SER A 1 92 ? 4.391 14.421 -3.815 1.00 89.12 92 SER A O 1
ATOM 721 N N . ARG A 1 93 ? 4.815 14.498 -1.607 1.00 90.25 93 ARG A N 1
ATOM 722 C CA . ARG A 1 93 ? 6.171 15.047 -1.732 1.00 90.25 93 ARG A CA 1
ATOM 723 C C . ARG A 1 93 ? 7.105 14.097 -2.486 1.00 90.25 93 ARG A C 1
ATOM 725 O O . ARG A 1 93 ? 7.809 14.540 -3.386 1.00 90.25 93 ARG A O 1
ATOM 732 N N . ARG A 1 94 ? 7.097 12.800 -2.158 1.00 86.69 94 ARG A N 1
ATOM 733 C CA . ARG A 1 94 ? 7.933 11.796 -2.843 1.00 86.69 94 ARG A CA 1
ATOM 734 C C . ARG A 1 94 ? 7.568 11.631 -4.311 1.00 86.69 94 ARG A C 1
ATOM 736 O O . ARG A 1 94 ? 8.463 11.551 -5.144 1.00 86.69 94 ARG A O 1
ATOM 743 N N . PHE A 1 95 ? 6.281 11.634 -4.646 1.00 85.50 95 PHE A N 1
ATOM 744 C CA . PHE A 1 95 ? 5.862 11.604 -6.044 1.00 85.50 95 PHE A CA 1
ATOM 745 C C . PHE A 1 95 ? 6.273 12.860 -6.798 1.00 85.50 95 PHE A C 1
ATOM 747 O O . PHE A 1 95 ? 6.751 12.736 -7.918 1.00 85.50 95 PHE A O 1
ATOM 754 N N . ALA A 1 96 ? 6.181 14.044 -6.189 1.00 87.81 96 ALA A N 1
ATOM 755 C CA . ALA A 1 96 ? 6.687 15.262 -6.814 1.00 87.81 96 ALA A CA 1
ATOM 756 C C . ALA A 1 96 ? 8.198 15.161 -7.106 1.00 87.81 96 ALA A C 1
ATOM 758 O O . ALA A 1 96 ? 8.611 15.394 -8.239 1.00 87.81 96 ALA A O 1
ATOM 759 N N . GLU A 1 97 ? 9.003 14.715 -6.136 1.00 86.69 97 GLU A N 1
ATOM 760 C CA . GLU A 1 97 ? 10.458 14.530 -6.290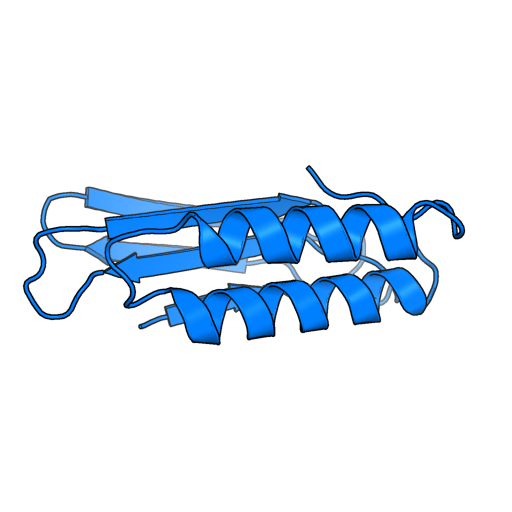 1.00 86.69 97 GLU A CA 1
ATOM 761 C C . GLU A 1 97 ? 10.817 13.509 -7.379 1.00 86.69 97 GLU A C 1
ATOM 763 O O . GLU A 1 97 ? 11.745 13.711 -8.163 1.00 86.69 97 GLU A O 1
ATOM 768 N N . CYS A 1 98 ? 10.085 12.396 -7.452 1.00 80.44 98 CYS A N 1
ATOM 769 C CA . CYS A 1 98 ? 10.358 11.361 -8.444 1.00 80.44 98 CYS A CA 1
ATOM 770 C C . CYS A 1 98 ? 9.718 11.648 -9.818 1.00 80.44 98 CYS A C 1
ATOM 772 O O . CYS A 1 98 ? 10.162 11.075 -10.814 1.00 80.44 98 CYS A O 1
ATOM 774 N N . SER A 1 99 ? 8.742 12.559 -9.911 1.00 84.19 99 SER A N 1
ATOM 775 C CA . SER A 1 99 ? 8.096 12.932 -11.179 1.00 84.19 99 SER A CA 1
ATOM 776 C C . SER A 1 99 ? 9.066 13.570 -12.176 1.00 84.19 99 SER A C 1
ATOM 778 O O . SER A 1 99 ? 8.940 13.342 -13.377 1.00 84.19 99 SER A O 1
ATOM 780 N N . GLU A 1 100 ? 10.104 14.261 -11.688 1.00 82.50 100 GLU A N 1
ATOM 781 C CA . GLU A 1 100 ? 11.200 14.798 -12.514 1.00 82.50 100 GLU A CA 1
ATOM 782 C C . GLU A 1 100 ? 11.952 13.695 -13.279 1.00 82.50 100 GLU A C 1
ATOM 784 O O . GLU A 1 100 ? 12.544 13.940 -14.327 1.00 82.50 100 GLU A O 1
ATOM 789 N N . HIS A 1 101 ? 11.886 12.462 -12.774 1.00 78.62 101 HIS A N 1
ATOM 790 C CA . HIS A 1 101 ? 12.501 11.272 -13.354 1.00 78.62 101 HIS A CA 1
ATOM 791 C C . HIS A 1 101 ? 11.471 10.375 -14.068 1.00 78.62 101 HIS A C 1
ATOM 793 O O . HIS A 1 101 ? 11.775 9.229 -14.392 1.00 78.62 101 HIS A O 1
ATOM 799 N N . GLY A 1 102 ? 10.246 10.871 -14.291 1.00 77.94 102 GLY A N 1
ATOM 800 C CA . GLY A 1 102 ? 9.152 10.134 -14.930 1.00 77.94 102 GLY A CA 1
ATOM 801 C C . GLY A 1 102 ? 8.502 9.067 -14.046 1.00 77.94 102 GLY A C 1
ATOM 802 O O . GLY A 1 102 ? 7.774 8.222 -14.559 1.00 77.94 102 GLY A O 1
ATOM 803 N N . CYS A 1 103 ? 8.762 9.079 -12.735 1.00 77.00 103 CYS A N 1
ATOM 804 C CA . CYS A 1 103 ? 8.229 8.073 -11.824 1.00 77.00 103 CYS A CA 1
ATOM 805 C C . CYS A 1 103 ? 6.829 8.434 -11.335 1.00 77.00 103 CYS A C 1
ATOM 807 O O . CYS A 1 103 ? 6.631 9.502 -10.753 1.00 77.00 103 CYS A O 1
ATOM 809 N N . PHE A 1 104 ? 5.897 7.494 -11.458 1.00 74.75 104 PHE A N 1
ATOM 810 C CA . PHE A 1 104 ? 4.534 7.640 -10.961 1.00 74.75 104 PHE A CA 1
ATOM 811 C C . PHE A 1 104 ? 4.059 6.342 -10.313 1.00 74.75 104 PHE A C 1
ATOM 813 O O . PHE A 1 104 ? 4.550 5.256 -10.631 1.00 74.75 104 PHE A O 1
ATOM 820 N N . ALA A 1 105 ? 3.097 6.474 -9.406 1.00 75.88 105 ALA A N 1
ATOM 821 C CA . ALA A 1 105 ? 2.304 5.358 -8.926 1.00 75.88 105 ALA A CA 1
ATOM 822 C C . ALA A 1 105 ? 0.868 5.819 -8.662 1.00 75.88 105 ALA A C 1
ATOM 824 O O . ALA A 1 105 ? 0.649 6.986 -8.320 1.00 75.88 105 ALA A O 1
ATOM 825 N N . THR A 1 106 ? -0.081 4.907 -8.845 1.00 73.19 106 THR A N 1
ATOM 826 C CA . THR A 1 106 ? -1.514 5.107 -8.566 1.00 73.19 106 THR A CA 1
ATOM 827 C C . THR A 1 106 ? -1.943 4.328 -7.347 1.00 73.19 106 THR A C 1
ATOM 829 O O . THR A 1 106 ? -1.526 3.152 -7.267 1.00 73.19 106 THR A O 1
#

pLDDT: mean 80.19, std 8.06, range [58.25, 91.81]

Solvent-accessible surface area (backbone atoms only — not comparable to full-atom values): 6201 Å² total; per-residue (Å²): 122,51,82,51,64,51,81,48,60,45,77,50,78,46,85,50,78,97,44,79,44,79,48,78,47,76,50,94,57,71,83,64,62,25,28,26,55,33,45,37,48,36,54,39,96,83,50,84,46,76,48,76,48,69,36,44,27,68,49,63,50,69,67,31,36,50,49,48,51,51,53,53,52,53,44,69,76,39,67,79,47,89,72,53,64,66,50,55,52,51,52,52,51,50,44,58,67,36,41,82,74,72,41,56,70,87

Radius of gyration: 14.31 Å; Cα contacts (8 Å, |Δi|>4): 173; chains: 1; bounding box: 31×30×35 Å

Sequence (106 aa):
MEVWGGNGSRENHFVRPGVDVWITSQAVDCNLSGGSDLYLLSSCSSGRITRMMVAEVCGQLPHYTKLSYELRELMKQNINTIRQARFVSEISRRFAECSEHGCFAT

Foldseek 3Di:
DDWDWDQAWDWDWDDAQPDTDTDTDHHPDSPQAAAIWTWDWDAAPVSPDIDIDIKGWDDRDNVNVVLRVVLSVLCVVCVNPPDCPVSVVVNVVSQVVCVVVVTDMD